Protein AF-J2I4Q5-F1 (afdb_monomer_lite)

Radius of gyration: 16.01 Å; chains: 1; bounding box: 33×40×38 Å

Sequence (103 aa):
MTRDAAIARAESYFTSGDLREDLARRVAMPTESQNPDRAPMLDQYIETEMKPAFEALGFDCRKLSQDGWPFLYVERHEDALRPTADCDAINADWGTPWLSQAG

Foldseek 3Di:
DDPVVVVVVVVCCVPVCVVVVLVVVLVVQPADAPDPVRQVSVVCSCVPRPVVVLVVVVWDWDWDDDPRHIFIDTDDCPDPPDDDDDDDGPDPDPDDDPVVPPD

Structure (mmCIF, N/CA/C/O backbone):
data_AF-J2I4Q5-F1
#
_entry.id   AF-J2I4Q5-F1
#
loop_
_atom_site.group_PDB
_atom_site.id
_atom_site.type_symbol
_atom_site.label_atom_id
_atom_site.label_alt_id
_atom_site.label_comp_id
_atom_site.label_asym_id
_atom_site.label_entity_id
_atom_site.label_seq_id
_atom_site.pdbx_PDB_ins_code
_atom_site.Cartn_x
_atom_site.Cartn_y
_atom_site.Cartn_z
_atom_site.occupancy
_atom_site.B_iso_or_equiv
_atom_site.auth_seq_id
_atom_site.auth_comp_id
_atom_site.auth_asym_id
_atom_site.auth_atom_id
_atom_site.pdbx_PDB_model_num
ATOM 1 N N . MET A 1 1 ? -13.335 5.441 16.370 1.00 71.75 1 MET A N 1
ATOM 2 C CA . MET A 1 1 ? -12.689 4.129 16.598 1.00 71.75 1 MET A CA 1
ATOM 3 C C . MET A 1 1 ? -11.959 4.191 17.930 1.00 71.75 1 MET A C 1
ATOM 5 O O . MET A 1 1 ? -11.340 5.213 18.194 1.00 71.75 1 MET A O 1
ATOM 9 N N . THR A 1 2 ? -12.073 3.179 18.790 1.00 94.12 2 THR A N 1
ATOM 10 C CA . THR A 1 2 ? -11.296 3.117 20.042 1.00 94.12 2 THR A CA 1
ATOM 11 C C . THR A 1 2 ? -9.942 2.460 19.784 1.00 94.12 2 THR A C 1
ATOM 13 O O . THR A 1 2 ? -9.782 1.737 18.799 1.00 94.12 2 THR A O 1
ATOM 16 N N . ARG A 1 3 ? -8.973 2.681 20.679 1.00 93.94 3 ARG A N 1
ATOM 17 C CA . ARG A 1 3 ? -7.665 2.011 20.627 1.00 93.94 3 ARG A CA 1
ATOM 18 C C . ARG A 1 3 ? -7.814 0.488 20.551 1.00 93.94 3 ARG A C 1
ATOM 20 O O . ARG A 1 3 ? -7.211 -0.139 19.689 1.00 93.94 3 ARG A O 1
ATOM 27 N N . ASP A 1 4 ? -8.653 -0.087 21.407 1.00 96.56 4 ASP A N 1
ATOM 28 C CA . ASP A 1 4 ? -8.817 -1.542 21.486 1.00 96.56 4 ASP A CA 1
ATOM 29 C C . ASP A 1 4 ? -9.468 -2.117 20.224 1.00 96.56 4 ASP A C 1
ATOM 31 O O . ASP A 1 4 ? -9.062 -3.172 19.750 1.00 96.56 4 ASP A O 1
ATOM 35 N N . ALA A 1 5 ? -10.409 -1.388 19.611 1.00 95.00 5 ALA A N 1
ATOM 36 C CA . ALA A 1 5 ? -10.991 -1.789 18.332 1.00 95.00 5 ALA A CA 1
ATOM 37 C C . ALA A 1 5 ? -9.958 -1.771 17.190 1.00 95.00 5 ALA A C 1
ATOM 39 O O . ALA A 1 5 ? -9.993 -2.639 16.319 1.00 95.00 5 ALA A O 1
ATOM 40 N N . ALA A 1 6 ? -9.031 -0.807 17.194 1.00 92.62 6 ALA A N 1
ATOM 41 C CA . ALA A 1 6 ? -7.954 -0.744 16.207 1.00 92.62 6 ALA A CA 1
ATOM 42 C C . ALA A 1 6 ? -6.979 -1.926 16.353 1.00 92.62 6 ALA A C 1
ATOM 44 O O . ALA A 1 6 ? -6.626 -2.553 15.356 1.00 92.62 6 ALA A O 1
ATOM 45 N N . ILE A 1 7 ? -6.603 -2.264 17.591 1.00 96.00 7 ILE A N 1
ATOM 46 C CA . ILE A 1 7 ? -5.729 -3.409 17.892 1.00 96.00 7 ILE A CA 1
ATOM 47 C C . ILE A 1 7 ? -6.406 -4.719 17.487 1.00 96.00 7 ILE A C 1
ATOM 49 O O . ILE A 1 7 ? -5.827 -5.482 16.719 1.00 96.00 7 ILE A O 1
ATOM 53 N N . ALA A 1 8 ? -7.655 -4.938 17.905 1.00 96.81 8 ALA A N 1
ATOM 54 C CA . ALA A 1 8 ? -8.398 -6.151 17.569 1.00 96.81 8 ALA A CA 1
ATOM 55 C C . ALA A 1 8 ? -8.551 -6.339 16.049 1.00 96.81 8 ALA A C 1
ATOM 57 O O . ALA A 1 8 ? -8.456 -7.455 15.541 1.00 96.81 8 ALA A O 1
ATOM 58 N N . ARG A 1 9 ? -8.746 -5.247 15.294 1.00 94.38 9 ARG A N 1
ATOM 59 C CA . ARG A 1 9 ? -8.790 -5.299 13.825 1.00 94.38 9 ARG A CA 1
ATOM 60 C C . ARG A 1 9 ? -7.446 -5.724 13.229 1.00 94.38 9 ARG A C 1
ATOM 62 O O . ARG A 1 9 ? -7.439 -6.547 12.318 1.00 94.38 9 ARG A O 1
ATOM 69 N N . ALA A 1 10 ? -6.333 -5.185 13.727 1.00 94.75 10 ALA A N 1
ATOM 70 C CA . ALA A 1 10 ? -4.998 -5.552 13.256 1.00 94.75 10 ALA A CA 1
ATOM 71 C C . ALA A 1 10 ? -4.668 -7.023 13.563 1.00 94.75 10 ALA A C 1
ATOM 73 O O . ALA A 1 10 ? -4.200 -7.743 12.684 1.00 94.75 10 ALA A O 1
ATOM 74 N N . GLU A 1 11 ? -4.981 -7.493 14.773 1.00 97.25 11 GLU A N 1
ATOM 75 C CA . GLU A 1 11 ? -4.811 -8.897 15.166 1.00 97.25 11 GLU A CA 1
ATOM 76 C C . GLU A 1 11 ? -5.673 -9.833 14.313 1.00 97.25 11 GLU A C 1
ATOM 78 O O . GLU A 1 11 ? -5.192 -10.865 13.840 1.00 97.25 11 GLU A O 1
ATOM 83 N N . SER A 1 12 ? -6.930 -9.460 14.057 1.00 97.56 12 SER A N 1
ATOM 84 C CA . SER A 1 12 ? -7.820 -10.229 13.186 1.00 97.56 12 SER A CA 1
ATOM 85 C C . SER A 1 12 ? -7.276 -10.319 11.763 1.00 97.56 12 SER A C 1
ATOM 87 O O . SER A 1 12 ? -7.270 -11.408 11.207 1.00 97.56 12 SER A O 1
ATOM 89 N N . TYR A 1 13 ? -6.801 -9.214 11.184 1.00 95.81 13 TYR A N 1
ATOM 90 C CA . TYR A 1 13 ? -6.224 -9.195 9.833 1.00 95.81 13 TYR A CA 1
ATOM 91 C C . TYR A 1 13 ? -4.932 -10.026 9.735 1.00 95.81 13 TYR A C 1
ATOM 93 O O . TYR A 1 13 ? -4.667 -10.679 8.725 1.00 95.81 13 TYR A O 1
ATOM 101 N N . PHE A 1 14 ? -4.134 -10.041 10.806 1.00 95.56 14 PHE A N 1
ATOM 102 C CA . PHE A 1 14 ? -2.933 -10.869 10.889 1.00 95.56 14 PHE A CA 1
ATOM 103 C C . PHE A 1 14 ? -3.270 -12.365 10.981 1.00 95.56 14 PHE A C 1
ATOM 105 O O . PHE A 1 14 ? -2.638 -13.193 10.327 1.00 95.56 14 PHE A O 1
ATOM 112 N N . THR A 1 15 ? -4.267 -12.722 11.793 1.00 97.00 15 THR A N 1
ATOM 113 C CA . THR A 1 15 ? -4.600 -14.122 12.105 1.00 97.00 15 THR A CA 1
ATOM 114 C C . THR A 1 15 ? -5.568 -14.773 11.119 1.00 97.00 15 THR A C 1
ATOM 1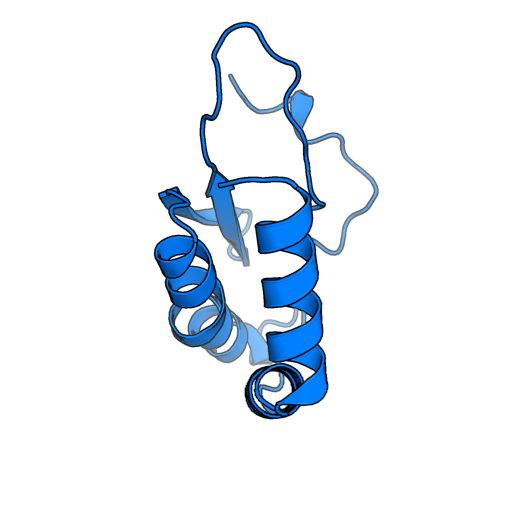16 O O . THR A 1 15 ? -5.526 -15.993 10.968 1.00 97.00 15 THR A O 1
ATOM 119 N N . SER A 1 16 ? -6.395 -14.001 10.406 1.00 97.75 16 SER A N 1
ATOM 120 C CA . SER A 1 16 ? -7.312 -14.510 9.372 1.00 97.75 16 SER A CA 1
ATOM 121 C C . SER A 1 16 ? -6.582 -15.106 8.166 1.00 97.75 16 SER A C 1
ATOM 123 O O . SER A 1 16 ? -7.127 -15.956 7.464 1.00 97.75 16 SER A O 1
ATOM 125 N N . GLY A 1 17 ? -5.335 -14.685 7.941 1.00 96.75 17 GLY A N 1
ATOM 126 C CA . GLY A 1 17 ? -4.553 -15.023 6.758 1.00 96.75 17 GLY A CA 1
ATOM 127 C C . GLY A 1 17 ? -4.646 -13.982 5.643 1.00 96.75 17 GLY A C 1
ATOM 128 O O . GLY A 1 17 ? -3.892 -14.107 4.679 1.00 96.75 17 GLY A O 1
ATOM 129 N N . ASP A 1 18 ? -5.474 -12.945 5.799 1.00 96.50 18 ASP A N 1
ATOM 130 C CA . ASP A 1 18 ? -5.632 -11.873 4.807 1.00 96.50 18 ASP A CA 1
ATOM 131 C C . ASP A 1 18 ? -4.301 -11.141 4.577 1.00 96.50 18 ASP A C 1
ATOM 133 O O . ASP A 1 18 ? -3.881 -10.963 3.436 1.00 96.50 18 ASP A O 1
ATOM 137 N N . LEU A 1 19 ? -3.553 -10.830 5.650 1.00 95.75 19 LEU A N 1
ATOM 138 C CA . LEU A 1 19 ? -2.210 -10.251 5.520 1.00 95.75 19 LEU A CA 1
ATOM 139 C C . LEU A 1 19 ? -1.277 -11.139 4.687 1.00 95.75 19 LEU A C 1
ATOM 141 O O . LEU A 1 19 ? -0.493 -10.642 3.881 1.00 95.75 19 LEU A O 1
ATOM 145 N N . ARG A 1 20 ? -1.329 -12.458 4.896 1.00 97.62 20 ARG A N 1
ATOM 146 C CA . ARG A 1 20 ? -0.478 -13.407 4.168 1.00 97.62 20 ARG A CA 1
ATOM 147 C C . ARG A 1 20 ? -0.850 -13.441 2.691 1.00 97.62 20 ARG A C 1
ATOM 149 O O . ARG A 1 20 ? 0.047 -13.545 1.861 1.00 97.62 20 ARG A O 1
ATOM 156 N N . GLU A 1 21 ? -2.137 -13.388 2.373 1.00 97.88 21 GLU A N 1
ATOM 157 C CA . GLU A 1 21 ? -2.608 -13.358 0.992 1.00 97.88 21 GLU A CA 1
ATOM 158 C C . GLU A 1 21 ? -2.169 -12.072 0.289 1.00 97.88 21 GLU A C 1
ATOM 160 O O . GLU A 1 21 ? -1.539 -12.135 -0.766 1.00 97.88 21 GLU A O 1
ATOM 165 N N . ASP A 1 22 ? -2.410 -10.921 0.916 1.00 96.50 22 ASP A N 1
ATOM 166 C CA . ASP A 1 22 ? -2.016 -9.619 0.385 1.00 96.50 22 ASP A CA 1
ATOM 167 C C . ASP A 1 22 ? -0.499 -9.541 0.187 1.00 96.50 22 ASP A C 1
ATOM 169 O O . ASP A 1 22 ? -0.022 -9.136 -0.876 1.00 96.50 22 ASP A O 1
ATOM 173 N N . LEU A 1 23 ? 0.277 -9.995 1.177 1.00 96.81 23 LEU A N 1
ATOM 174 C CA . LEU A 1 23 ? 1.729 -10.047 1.072 1.00 96.81 23 LEU A CA 1
ATOM 175 C C . LEU A 1 23 ? 2.172 -10.982 -0.056 1.00 96.81 23 LEU A C 1
ATOM 177 O O . LEU A 1 23 ? 3.035 -10.598 -0.837 1.00 96.81 23 LEU A O 1
ATOM 181 N N . ALA A 1 24 ? 1.577 -12.171 -0.181 1.00 97.94 24 ALA A N 1
ATOM 182 C CA . ALA A 1 24 ? 1.919 -13.125 -1.235 1.00 97.94 24 ALA A CA 1
ATOM 183 C C . ALA A 1 24 ? 1.676 -12.553 -2.640 1.00 97.94 24 ALA A C 1
ATOM 185 O O . ALA A 1 24 ? 2.526 -12.726 -3.514 1.00 97.94 24 ALA A O 1
ATOM 186 N N . ARG A 1 25 ? 0.560 -11.838 -2.857 1.00 97.06 25 ARG A N 1
ATOM 187 C CA . ARG A 1 25 ? 0.281 -11.164 -4.138 1.00 97.06 25 ARG A CA 1
ATOM 188 C C . ARG A 1 25 ? 1.323 -10.084 -4.437 1.00 97.06 25 ARG A C 1
ATOM 190 O O . ARG A 1 25 ? 1.870 -10.050 -5.535 1.00 97.06 25 ARG A O 1
ATOM 197 N N . ARG A 1 26 ? 1.661 -9.265 -3.438 1.00 96.50 26 ARG A N 1
ATOM 198 C CA . ARG A 1 26 ? 2.614 -8.150 -3.565 1.00 96.50 26 ARG A CA 1
ATOM 199 C C . ARG A 1 26 ? 4.045 -8.604 -3.826 1.00 96.50 26 ARG A C 1
ATOM 201 O O . ARG A 1 26 ? 4.682 -8.088 -4.736 1.00 96.50 26 ARG A O 1
ATOM 208 N N . VAL A 1 27 ? 4.549 -9.589 -3.079 1.00 96.25 27 VAL A N 1
ATOM 209 C CA . VAL A 1 27 ? 5.932 -10.085 -3.247 1.00 96.25 27 VAL A CA 1
ATOM 210 C C . VAL A 1 27 ? 6.125 -10.896 -4.527 1.00 96.25 27 VAL A C 1
ATOM 212 O O . VAL A 1 27 ? 7.253 -11.065 -4.980 1.00 96.25 27 VAL A O 1
ATOM 215 N N . ALA A 1 28 ? 5.042 -11.407 -5.120 1.00 97.00 28 ALA A N 1
ATOM 216 C CA . ALA A 1 28 ? 5.099 -12.084 -6.410 1.00 97.00 28 ALA A CA 1
ATOM 217 C C . ALA A 1 28 ? 5.337 -11.113 -7.581 1.00 97.00 28 ALA A C 1
ATOM 219 O O . ALA A 1 28 ? 5.723 -11.563 -8.661 1.00 97.00 28 ALA A O 1
ATOM 220 N N . MET A 1 29 ? 5.132 -9.803 -7.389 1.00 96.50 29 MET A N 1
ATOM 221 C CA . MET A 1 29 ? 5.450 -8.783 -8.387 1.00 96.50 29 MET A CA 1
ATOM 222 C C . MET A 1 29 ? 6.953 -8.465 -8.337 1.00 96.50 29 MET A C 1
ATOM 224 O O . MET A 1 29 ? 7.420 -7.925 -7.335 1.00 96.50 29 MET A O 1
ATOM 228 N N . PRO A 1 30 ? 7.736 -8.763 -9.394 1.00 94.88 30 PRO A N 1
ATOM 229 C CA . PRO A 1 30 ? 9.186 -8.579 -9.388 1.00 94.88 30 PRO A CA 1
ATOM 230 C C . PRO A 1 30 ? 9.552 -7.112 -9.651 1.00 94.88 30 PRO A C 1
ATOM 232 O O . PRO A 1 30 ? 10.075 -6.768 -10.714 1.00 94.88 30 PRO A O 1
ATOM 235 N N . THR A 1 31 ? 9.219 -6.234 -8.710 1.00 93.38 31 THR A N 1
ATOM 236 C CA . THR A 1 31 ? 9.613 -4.825 -8.733 1.00 93.38 31 THR A CA 1
ATOM 237 C C . THR A 1 31 ? 11.047 -4.666 -8.242 1.00 93.38 31 THR A C 1
ATOM 239 O O . THR A 1 31 ? 11.540 -5.439 -7.423 1.00 93.38 31 THR A O 1
ATOM 242 N N . GLU A 1 32 ? 11.735 -3.654 -8.755 1.00 89.31 32 GLU A N 1
ATOM 243 C CA . GLU A 1 32 ? 13.076 -3.292 -8.308 1.00 89.31 32 GLU A CA 1
ATOM 244 C C . GLU A 1 32 ? 13.233 -1.781 -8.462 1.00 89.31 32 GLU A C 1
ATOM 246 O O . GLU A 1 32 ? 12.855 -1.212 -9.491 1.00 89.31 32 GLU A O 1
ATOM 251 N N . SER A 1 33 ? 13.735 -1.123 -7.419 1.00 83.19 33 SER A N 1
ATOM 252 C CA . SER A 1 33 ? 13.924 0.325 -7.441 1.00 83.19 33 SER A CA 1
ATOM 253 C C . SER A 1 33 ? 15.031 0.681 -8.427 1.00 83.19 33 SER A C 1
ATOM 255 O O . SER A 1 33 ? 16.068 0.026 -8.457 1.00 83.19 33 SER A O 1
ATOM 257 N N . GLN A 1 34 ? 14.802 1.712 -9.235 1.00 82.69 34 GLN A N 1
ATOM 258 C CA . GLN A 1 34 ? 15.790 2.252 -10.170 1.0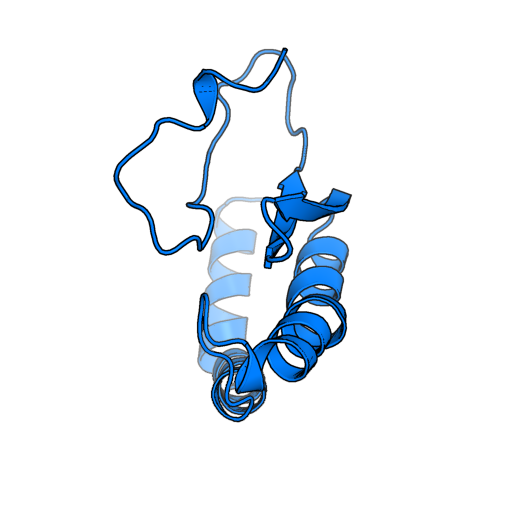0 82.69 34 GLN A CA 1
ATOM 259 C C . GLN A 1 34 ? 16.329 1.258 -11.222 1.00 82.69 34 GLN A C 1
ATOM 261 O O . GLN A 1 34 ? 17.332 1.537 -11.877 1.00 82.69 34 GLN A O 1
ATOM 266 N N . ASN A 1 35 ? 15.641 0.131 -11.448 1.00 88.75 35 ASN A N 1
ATOM 267 C CA . ASN A 1 35 ? 15.926 -0.789 -12.549 1.00 88.75 35 ASN A CA 1
ATOM 268 C C . ASN A 1 35 ? 14.996 -0.494 -13.746 1.00 88.75 35 ASN A C 1
ATOM 270 O O . ASN A 1 35 ? 13.786 -0.734 -13.642 1.00 88.75 35 ASN A O 1
ATOM 274 N N . PRO A 1 36 ? 15.513 0.012 -14.887 1.00 89.62 36 PRO A N 1
ATOM 275 C CA . PRO A 1 36 ? 14.677 0.409 -16.024 1.00 89.62 36 PRO A CA 1
ATOM 276 C C . PRO A 1 36 ? 13.849 -0.745 -16.592 1.00 89.62 36 PRO A C 1
ATOM 278 O O . PRO A 1 36 ? 12.702 -0.542 -16.989 1.00 89.62 36 PRO A O 1
ATOM 281 N N . ASP A 1 37 ? 14.382 -1.968 -16.540 1.00 93.38 37 ASP A N 1
ATOM 282 C CA . ASP A 1 37 ? 13.698 -3.170 -17.023 1.00 93.38 37 ASP A CA 1
ATOM 283 C C . ASP A 1 37 ? 12.494 -3.545 -16.141 1.00 93.38 37 ASP A C 1
ATOM 285 O O . ASP A 1 37 ? 11.599 -4.280 -16.566 1.00 93.38 37 ASP A O 1
ATOM 289 N N . ARG A 1 38 ? 12.453 -3.042 -14.899 1.00 92.69 38 ARG A N 1
ATOM 290 C CA . ARG A 1 38 ? 11.365 -3.267 -13.936 1.00 92.69 38 ARG A CA 1
ATOM 291 C C . ARG A 1 38 ? 10.416 -2.082 -13.804 1.00 92.69 38 ARG A C 1
ATOM 293 O O . ARG A 1 38 ? 9.400 -2.228 -13.124 1.00 92.69 38 ARG A O 1
ATOM 300 N N . ALA A 1 39 ? 10.673 -0.957 -14.475 1.00 90.62 39 ALA A N 1
ATOM 301 C CA . ALA A 1 39 ? 9.841 0.242 -14.373 1.00 90.62 39 ALA A CA 1
ATOM 302 C C . ALA A 1 39 ? 8.342 -0.019 -14.655 1.00 90.62 39 ALA A C 1
ATOM 304 O O . ALA A 1 39 ? 7.522 0.390 -13.832 1.00 90.62 39 ALA A O 1
ATOM 305 N N . PRO A 1 40 ? 7.945 -0.787 -15.697 1.00 92.56 40 PRO A N 1
ATOM 306 C CA . PRO A 1 40 ? 6.529 -1.097 -15.923 1.00 92.56 40 PRO A CA 1
ATOM 307 C C . PRO A 1 40 ? 5.890 -1.912 -14.787 1.00 92.56 40 PRO A C 1
ATOM 309 O O . PRO A 1 40 ? 4.717 -1.726 -14.473 1.00 92.56 40 PRO A O 1
ATOM 312 N N . MET A 1 41 ? 6.657 -2.810 -14.157 1.00 94.50 41 MET A N 1
ATOM 313 C CA . MET A 1 41 ? 6.181 -3.628 -13.035 1.00 94.50 41 MET A CA 1
ATOM 314 C C . MET A 1 41 ? 6.036 -2.791 -11.762 1.00 94.50 41 MET A C 1
ATOM 316 O O . MET A 1 41 ? 5.075 -2.964 -11.018 1.00 94.50 41 MET A O 1
ATOM 320 N N . LEU A 1 42 ? 6.970 -1.865 -11.522 1.00 92.56 42 LEU A N 1
ATOM 321 C CA . LEU A 1 42 ? 6.893 -0.921 -10.409 1.00 92.56 42 LEU A CA 1
ATOM 322 C C . LEU A 1 42 ? 5.672 -0.004 -10.543 1.00 92.56 42 LEU A C 1
ATOM 324 O O . LEU A 1 42 ? 4.939 0.186 -9.574 1.00 92.56 42 LEU A O 1
ATOM 328 N N . ASP A 1 43 ? 5.413 0.499 -11.749 1.00 92.56 43 ASP A N 1
ATOM 329 C CA . ASP A 1 43 ? 4.212 1.280 -12.039 1.00 92.56 43 ASP A CA 1
ATOM 330 C C . ASP A 1 43 ? 2.931 0.484 -11.788 1.00 92.56 43 ASP A C 1
ATOM 332 O O . ASP A 1 43 ? 2.010 0.986 -11.142 1.00 92.56 43 ASP A O 1
ATOM 336 N N . GLN A 1 44 ? 2.883 -0.768 -12.251 1.00 94.88 44 GLN A N 1
ATOM 337 C CA . GLN A 1 44 ? 1.746 -1.647 -11.998 1.00 94.88 44 GLN A CA 1
ATOM 338 C C . GLN A 1 44 ? 1.537 -1.863 -10.496 1.00 94.88 44 GLN A C 1
ATOM 340 O O . GLN A 1 44 ? 0.421 -1.710 -10.014 1.00 94.88 44 GLN A O 1
ATOM 345 N N . TYR A 1 45 ? 2.600 -2.158 -9.745 1.00 95.69 45 TYR A N 1
ATOM 346 C CA . TYR A 1 45 ? 2.537 -2.367 -8.298 1.00 95.69 45 TYR A CA 1
ATOM 347 C C . TYR A 1 45 ? 1.977 -1.147 -7.552 1.00 95.69 45 TYR A C 1
ATOM 349 O O . TYR A 1 45 ? 1.123 -1.286 -6.673 1.00 95.69 45 TYR A O 1
ATOM 357 N N . ILE A 1 46 ? 2.412 0.059 -7.928 1.00 94.69 46 ILE A N 1
ATOM 358 C CA . ILE A 1 46 ? 1.904 1.302 -7.340 1.00 94.69 46 ILE A CA 1
ATOM 359 C C . ILE A 1 46 ? 0.397 1.450 -7.593 1.00 94.69 46 ILE A C 1
ATOM 361 O O . ILE A 1 46 ? -0.349 1.730 -6.653 1.00 94.69 46 ILE A O 1
ATOM 365 N N . GLU A 1 47 ? -0.055 1.239 -8.830 1.00 95.38 47 GLU A N 1
ATOM 366 C CA . GLU A 1 47 ? -1.453 1.471 -9.214 1.00 95.38 47 GLU A CA 1
ATOM 367 C C . GLU A 1 47 ? -2.410 0.369 -8.748 1.00 95.38 47 GLU A C 1
ATOM 369 O O . GLU A 1 47 ? -3.554 0.666 -8.407 1.00 95.38 47 GLU A O 1
ATOM 374 N N . THR A 1 48 ? -1.981 -0.897 -8.732 1.00 96.12 48 THR A N 1
ATOM 375 C CA . THR A 1 48 ? -2.888 -2.027 -8.471 1.00 96.12 48 THR A CA 1
ATOM 376 C C . THR A 1 48 ? -2.827 -2.548 -7.043 1.00 96.12 48 THR A C 1
ATOM 378 O O . THR A 1 48 ? -3.824 -3.080 -6.567 1.00 96.12 48 THR A O 1
ATOM 381 N N . GLU A 1 49 ? -1.694 -2.404 -6.348 1.00 96.12 49 GLU A N 1
ATOM 382 C CA . GLU A 1 49 ? -1.520 -2.945 -4.992 1.00 96.12 49 GLU A CA 1
ATOM 383 C C . GLU A 1 49 ? -1.454 -1.859 -3.917 1.00 96.12 49 GLU A C 1
ATOM 385 O O . GLU A 1 49 ? -2.117 -1.978 -2.883 1.00 96.12 49 GLU A O 1
ATOM 390 N N . MET A 1 50 ? -0.649 -0.812 -4.126 1.00 95.38 50 MET A N 1
ATOM 391 C CA . MET A 1 50 ? -0.394 0.195 -3.088 1.00 95.38 50 MET A CA 1
ATOM 392 C C . MET A 1 50 ? -1.502 1.236 -2.999 1.00 95.38 50 MET A C 1
ATOM 394 O O . MET A 1 50 ? -2.105 1.397 -1.937 1.00 95.38 50 MET A O 1
ATOM 398 N N . LYS A 1 51 ? -1.798 1.926 -4.105 1.00 95.56 51 LYS A N 1
ATOM 399 C CA . LYS A 1 51 ? -2.776 3.017 -4.125 1.00 95.56 51 LYS A CA 1
ATOM 400 C C . LYS A 1 51 ? -4.164 2.581 -3.621 1.00 95.56 51 LYS A C 1
ATOM 402 O O . LYS A 1 51 ? -4.645 3.217 -2.684 1.00 95.56 51 LYS A O 1
ATOM 407 N N . PRO A 1 52 ? -4.766 1.467 -4.089 1.00 96.38 52 PRO A N 1
ATOM 408 C CA . PRO A 1 52 ? -6.081 1.048 -3.600 1.00 96.38 52 PRO A CA 1
ATOM 409 C C . PRO A 1 52 ? -6.083 0.697 -2.107 1.00 96.38 52 PRO A C 1
ATOM 411 O O . PRO A 1 52 ? -7.070 0.931 -1.411 1.00 96.38 52 PRO A O 1
ATOM 414 N N . ALA A 1 53 ? -4.978 0.150 -1.590 1.00 94.88 53 ALA A N 1
ATOM 415 C CA . ALA A 1 53 ? -4.874 -0.211 -0.180 1.00 94.88 53 ALA A CA 1
ATOM 416 C C . ALA A 1 53 ? -4.828 1.019 0.734 1.00 94.88 53 ALA A C 1
ATOM 418 O O . ALA A 1 53 ? -5.451 1.013 1.795 1.00 94.88 53 ALA A O 1
ATOM 419 N N . PHE A 1 54 ? -4.133 2.080 0.321 1.00 95.25 54 PHE A N 1
ATOM 420 C CA . PHE A 1 54 ? -4.109 3.342 1.061 1.00 95.25 54 PHE A CA 1
ATOM 421 C C . PHE A 1 54 ? -5.425 4.119 0.927 1.00 95.25 54 PHE A C 1
ATOM 423 O O . PHE A 1 54 ? -5.943 4.609 1.932 1.00 95.25 54 PHE A O 1
ATOM 430 N N . GLU A 1 55 ? -6.031 4.151 -0.261 1.00 95.94 55 GLU A N 1
ATOM 431 C CA . GLU A 1 55 ? -7.354 4.759 -0.472 1.00 95.94 55 GLU A CA 1
ATOM 432 C C . GLU A 1 55 ? -8.430 4.084 0.396 1.00 95.94 55 GLU A C 1
ATOM 434 O O . GLU A 1 55 ? -9.233 4.764 1.038 1.00 95.94 55 GLU A O 1
ATOM 439 N N . ALA A 1 56 ? -8.402 2.751 0.528 1.00 93.94 56 ALA A N 1
ATOM 440 C CA . ALA A 1 56 ? -9.312 2.010 1.409 1.00 93.94 56 ALA A CA 1
ATOM 441 C C . ALA A 1 56 ? -9.142 2.351 2.905 1.00 93.94 56 ALA A C 1
ATOM 443 O O . ALA A 1 56 ? -10.065 2.151 3.699 1.00 93.94 56 ALA A O 1
ATOM 444 N N . LEU A 1 57 ? -7.978 2.877 3.299 1.00 90.94 57 LEU A N 1
ATOM 445 C CA . LEU A 1 57 ? -7.691 3.374 4.649 1.00 90.94 57 LEU A CA 1
ATOM 446 C C . LEU A 1 57 ? -8.009 4.875 4.818 1.00 90.94 57 LEU A C 1
ATOM 448 O O . LEU A 1 57 ? -7.825 5.421 5.914 1.00 90.94 57 LEU A O 1
ATOM 452 N N . GLY A 1 58 ? -8.510 5.529 3.765 1.00 93.00 58 GLY A N 1
ATOM 453 C CA . GLY A 1 58 ? -8.897 6.939 3.754 1.00 93.00 58 GLY A CA 1
ATOM 454 C C . GLY A 1 58 ? -7.731 7.907 3.562 1.00 93.00 58 GLY A C 1
ATOM 455 O O . GLY A 1 58 ? -7.794 9.015 4.090 1.00 93.00 58 GLY A O 1
ATOM 456 N N . PHE A 1 59 ? -6.661 7.481 2.888 1.00 95.06 59 PHE A N 1
ATOM 457 C CA . PHE A 1 59 ? -5.576 8.367 2.464 1.00 95.06 59 PHE A CA 1
ATOM 458 C C . PHE A 1 59 ? -5.846 8.928 1.067 1.00 95.06 59 PHE A C 1
ATOM 460 O O . PHE A 1 59 ? -6.293 8.203 0.177 1.00 95.06 59 PHE A O 1
ATOM 467 N N . ASP A 1 60 ? -5.481 10.189 0.865 1.00 94.94 60 ASP A N 1
ATOM 468 C CA . ASP A 1 60 ? -5.349 10.789 -0.455 1.00 94.94 60 ASP A CA 1
ATOM 469 C C . ASP A 1 60 ? -4.025 10.329 -1.073 1.00 94.94 60 ASP A C 1
ATOM 471 O O . ASP A 1 60 ? -2.958 10.434 -0.464 1.00 94.94 60 ASP A O 1
ATOM 475 N N . CYS A 1 61 ? -4.092 9.786 -2.288 1.00 94.69 61 CYS A N 1
ATOM 476 C CA . CYS A 1 61 ? -2.950 9.175 -2.960 1.00 94.69 61 CYS A CA 1
ATOM 477 C C . CYS A 1 61 ? -2.574 9.954 -4.223 1.00 94.69 61 CYS A C 1
ATOM 479 O O . CYS A 1 61 ? -3.401 10.176 -5.110 1.00 94.69 61 CYS A O 1
ATOM 481 N N . ARG A 1 62 ? -1.298 10.323 -4.344 1.00 93.94 62 ARG A N 1
ATOM 482 C CA . ARG A 1 62 ? -0.735 11.021 -5.504 1.00 93.94 62 ARG A CA 1
ATOM 483 C C . ARG A 1 62 ? 0.485 10.263 -6.008 1.00 93.94 62 ARG A C 1
ATOM 485 O O . ARG A 1 62 ? 1.485 10.145 -5.306 1.00 93.94 62 ARG A O 1
ATOM 492 N N . LYS A 1 63 ? 0.418 9.760 -7.240 1.00 90.44 63 LYS A N 1
ATOM 493 C CA . LYS A 1 63 ? 1.600 9.235 -7.925 1.00 90.44 63 LYS A CA 1
ATOM 494 C C . LYS A 1 63 ? 2.402 10.408 -8.473 1.00 90.44 63 LYS A C 1
ATOM 496 O O . LYS A 1 63 ? 1.881 11.235 -9.220 1.00 90.44 63 LYS A O 1
ATOM 501 N N . LEU A 1 64 ? 3.660 10.467 -8.084 1.00 90.38 64 LEU A N 1
ATOM 502 C CA . LEU A 1 64 ? 4.615 11.493 -8.455 1.00 90.38 64 LEU A CA 1
ATOM 503 C C . LEU A 1 64 ? 5.787 10.838 -9.196 1.00 90.38 64 LEU A C 1
ATOM 505 O O . LEU A 1 64 ? 5.910 9.612 -9.233 1.00 90.38 64 LEU A O 1
ATOM 509 N N . SER A 1 65 ? 6.620 11.649 -9.842 1.00 88.06 65 SER A N 1
ATOM 510 C CA . SER A 1 65 ? 7.783 11.163 -10.579 1.00 88.06 65 SER A CA 1
ATOM 511 C C . SER A 1 65 ? 8.966 12.098 -10.385 1.00 88.06 65 SER A C 1
ATOM 513 O O . SER A 1 65 ? 8.806 13.315 -10.482 1.00 88.06 65 SER A O 1
ATOM 515 N N . GLN A 1 66 ? 10.141 11.528 -10.131 1.00 85.00 66 GLN A N 1
ATOM 516 C CA . GLN A 1 66 ? 11.407 12.252 -10.080 1.00 85.00 66 GLN A CA 1
ATOM 517 C C . GLN A 1 66 ? 12.434 11.514 -10.938 1.00 85.00 66 GLN A C 1
ATOM 519 O O . GLN A 1 66 ? 12.592 10.304 -10.803 1.00 85.00 66 GLN A O 1
ATOM 524 N N . ASP A 1 67 ? 13.103 12.229 -11.846 1.00 87.19 67 ASP A N 1
ATOM 525 C CA . ASP A 1 67 ? 14.111 11.669 -12.762 1.00 87.19 67 ASP A CA 1
ATOM 526 C C . ASP A 1 67 ? 13.626 10.422 -13.532 1.00 87.19 67 ASP A C 1
ATOM 528 O O . ASP A 1 67 ? 14.388 9.504 -13.827 1.00 87.19 67 ASP A O 1
ATOM 532 N N . GLY A 1 68 ? 12.326 10.384 -13.853 1.00 83.06 68 GLY A N 1
ATOM 533 C CA . GLY A 1 68 ? 11.681 9.267 -14.550 1.00 83.06 68 GLY A CA 1
ATOM 534 C C . GLY A 1 68 ? 11.259 8.097 -13.654 1.00 83.06 68 GLY A C 1
ATOM 535 O O . GLY A 1 68 ? 10.683 7.138 -14.162 1.00 83.06 68 GLY A O 1
ATOM 536 N N . TRP A 1 69 ? 11.480 8.174 -12.339 1.00 85.00 69 TRP A N 1
ATOM 537 C CA . TRP A 1 69 ? 11.108 7.132 -11.381 1.00 85.00 69 TRP A CA 1
ATOM 538 C C . TRP A 1 69 ? 9.791 7.450 -10.682 1.00 85.00 69 TRP A C 1
ATOM 540 O O . TRP A 1 69 ? 9.639 8.558 -10.163 1.00 85.00 69 TRP A O 1
ATOM 550 N N . PRO A 1 70 ? 8.825 6.516 -10.665 1.00 87.44 70 PRO A N 1
ATOM 551 C CA . PRO A 1 70 ? 7.555 6.727 -9.994 1.00 87.44 70 PRO A CA 1
ATOM 552 C C . PRO A 1 70 ? 7.711 6.580 -8.478 1.00 87.44 70 PRO A C 1
ATOM 554 O O . PRO A 1 70 ? 8.396 5.678 -7.995 1.00 87.44 70 PRO A O 1
ATOM 557 N N . PHE A 1 71 ? 7.013 7.422 -7.724 1.00 86.69 71 PHE A N 1
ATOM 558 C CA . PHE A 1 71 ? 6.824 7.247 -6.288 1.00 86.69 71 PHE A CA 1
ATOM 559 C C . PHE A 1 71 ? 5.377 7.541 -5.902 1.00 86.69 71 PHE A C 1
ATOM 561 O O . PHE A 1 71 ? 4.705 8.362 -6.529 1.00 86.69 71 PHE A O 1
ATOM 568 N N . LEU A 1 72 ? 4.882 6.853 -4.876 1.00 91.44 72 LEU A N 1
ATOM 569 C CA . LEU A 1 72 ? 3.543 7.079 -4.349 1.00 91.44 72 LEU A CA 1
ATOM 570 C C . LEU A 1 72 ? 3.636 7.942 -3.093 1.00 91.44 72 LEU A C 1
ATOM 572 O O . LEU A 1 72 ? 4.224 7.530 -2.098 1.00 91.44 72 LEU A O 1
ATOM 576 N N . TYR A 1 73 ? 3.036 9.124 -3.148 1.00 92.06 73 TYR A N 1
ATOM 577 C CA . TYR A 1 73 ? 2.809 9.968 -1.988 1.00 92.06 73 TYR A CA 1
ATOM 578 C C . TYR A 1 73 ? 1.407 9.704 -1.444 1.00 92.06 73 TYR A C 1
ATOM 580 O O . TYR A 1 73 ? 0.432 9.748 -2.200 1.00 92.06 73 TYR A O 1
ATOM 588 N N . VAL A 1 74 ? 1.308 9.424 -0.147 1.00 92.94 74 VAL A N 1
ATOM 589 C CA . VAL A 1 74 ? 0.034 9.179 0.534 1.00 92.94 74 VAL A CA 1
ATOM 590 C C . VAL A 1 74 ? -0.082 10.095 1.738 1.00 92.94 74 VAL A C 1
ATOM 592 O O . VAL A 1 74 ? 0.845 10.199 2.538 1.00 92.94 74 VAL A O 1
ATOM 595 N N . GLU A 1 75 ? -1.218 10.766 1.876 1.00 92.69 75 GLU A N 1
ATOM 596 C CA . GLU A 1 75 ? -1.459 11.688 2.982 1.00 92.69 75 GLU A CA 1
ATOM 597 C C . GLU A 1 75 ? -2.845 11.483 3.579 1.00 92.69 75 GLU A C 1
ATOM 599 O O . GLU A 1 75 ? -3.812 11.172 2.889 1.00 92.69 75 GLU A O 1
ATOM 604 N N . ARG A 1 76 ? -2.946 11.660 4.893 1.00 91.19 76 ARG A N 1
ATOM 605 C CA . ARG A 1 76 ? -4.228 11.789 5.576 1.00 91.19 76 ARG A CA 1
ATOM 606 C C . ARG A 1 76 ? -4.094 12.852 6.646 1.00 91.19 76 ARG A C 1
ATOM 608 O O . ARG A 1 76 ? -3.345 12.688 7.606 1.00 91.19 76 ARG A O 1
ATOM 615 N N . HIS A 1 77 ? -4.834 13.939 6.490 1.00 88.56 77 HIS A N 1
ATOM 616 C CA . HIS A 1 77 ? -4.821 15.030 7.450 1.00 88.56 77 HIS A CA 1
ATOM 617 C C . HIS A 1 77 ? -5.757 14.718 8.624 1.00 88.56 77 HIS A C 1
ATOM 619 O O . HIS A 1 77 ? -6.979 14.755 8.485 1.00 88.56 77 HIS A O 1
ATOM 625 N N . GLU A 1 78 ? -5.187 14.384 9.784 1.00 85.81 78 GLU A N 1
ATOM 626 C CA . GLU A 1 78 ? -5.985 14.026 10.963 1.00 85.81 78 GLU A CA 1
ATOM 627 C C . GLU A 1 78 ? -6.349 15.219 11.859 1.00 85.81 78 GLU A C 1
ATOM 629 O O . GLU A 1 78 ? -7.365 15.150 12.551 1.00 85.81 78 GLU A O 1
ATOM 634 N N . ASP A 1 79 ? -5.510 16.262 11.917 1.00 87.38 79 ASP A N 1
ATOM 635 C CA . ASP A 1 79 ? -5.722 17.503 12.683 1.00 87.38 79 ASP A CA 1
ATOM 636 C C . ASP A 1 79 ? -4.611 18.525 12.373 1.00 87.38 79 ASP A C 1
ATOM 638 O O . ASP A 1 79 ? -3.431 18.184 12.451 1.00 87.38 79 ASP A O 1
ATOM 642 N N . ALA A 1 80 ? -4.975 19.782 12.101 1.00 85.94 80 ALA A N 1
ATOM 643 C CA . ALA A 1 80 ? -4.032 20.854 11.765 1.00 85.94 80 ALA A CA 1
ATOM 644 C C . ALA A 1 80 ? -3.141 21.296 12.939 1.00 85.94 80 ALA A C 1
ATOM 646 O O . ALA A 1 80 ? -2.132 21.966 12.732 1.00 85.94 80 ALA A O 1
ATOM 647 N N . LEU A 1 81 ? -3.529 20.972 14.176 1.00 90.81 81 LEU A N 1
ATOM 648 C CA . LEU A 1 81 ? -2.831 21.391 15.394 1.00 90.81 81 LEU A CA 1
ATOM 649 C C . LEU A 1 81 ? -2.017 20.264 16.038 1.00 90.81 81 LEU A C 1
ATOM 651 O O . LEU A 1 81 ? -1.416 20.473 17.096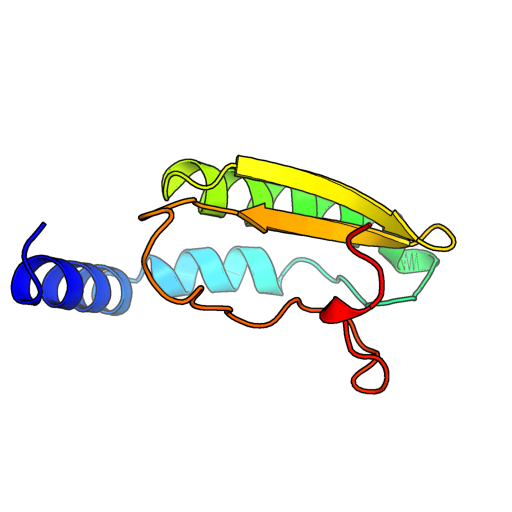 1.00 90.81 81 LEU A O 1
ATOM 655 N N . ARG A 1 82 ? -2.003 19.067 15.439 1.00 83.38 82 ARG A N 1
ATOM 656 C CA . ARG A 1 82 ? -1.251 17.919 15.954 1.00 83.38 82 ARG A CA 1
ATOM 657 C C . ARG A 1 82 ? 0.016 17.675 15.133 1.00 83.38 82 ARG A C 1
ATOM 659 O O . ARG A 1 82 ? 0.052 17.996 13.949 1.00 83.38 82 ARG A O 1
ATOM 666 N N . PRO A 1 83 ? 1.061 17.095 15.748 1.00 84.50 83 PRO A N 1
ATOM 667 C CA . PRO A 1 83 ? 2.229 16.646 15.005 1.00 84.50 83 PRO A CA 1
ATOM 668 C C . PRO A 1 83 ? 1.844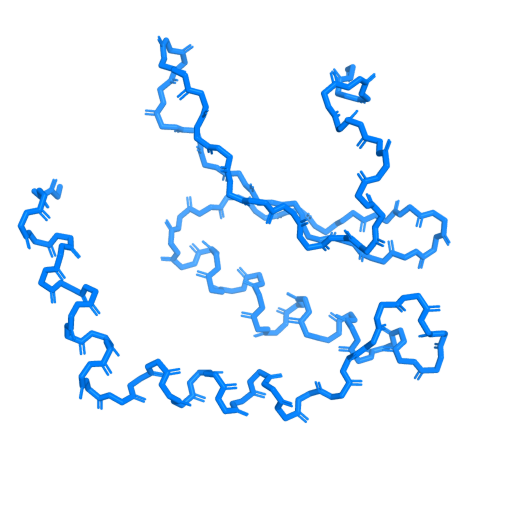 15.633 13.923 1.00 84.50 83 PRO A C 1
ATOM 670 O O . PRO A 1 83 ? 0.996 14.767 14.152 1.00 84.50 83 PRO A O 1
ATOM 673 N N . THR A 1 84 ? 2.513 15.712 12.776 1.00 83.56 84 THR A N 1
ATOM 674 C CA . THR A 1 84 ? 2.407 14.707 11.717 1.00 83.56 84 THR A CA 1
ATOM 675 C C . THR A 1 84 ? 3.106 13.424 12.154 1.00 83.56 84 THR A C 1
ATOM 677 O O . THR A 1 84 ? 4.255 13.455 12.594 1.00 83.56 84 THR A O 1
ATOM 680 N N . ALA A 1 85 ? 2.416 12.295 12.019 1.00 78.75 85 ALA A N 1
ATOM 681 C CA . ALA A 1 85 ? 3.043 10.983 12.062 1.00 78.75 85 ALA A CA 1
ATOM 682 C C . ALA A 1 85 ? 3.454 10.613 10.635 1.00 78.75 85 ALA A C 1
ATOM 684 O O . ALA A 1 85 ? 2.593 10.505 9.764 1.00 78.75 85 ALA A O 1
ATOM 685 N N . ASP A 1 86 ? 4.753 10.445 10.411 1.00 72.88 86 ASP A N 1
ATOM 686 C CA . ASP A 1 86 ? 5.294 9.970 9.141 1.00 72.88 86 ASP A CA 1
ATOM 687 C C . ASP A 1 86 ? 5.650 8.484 9.268 1.00 72.88 86 ASP A C 1
ATOM 689 O O . ASP A 1 86 ? 6.210 8.050 10.278 1.00 72.88 86 ASP A O 1
ATOM 693 N N . CYS A 1 87 ? 5.264 7.689 8.276 1.00 58.50 87 CYS A N 1
ATOM 694 C CA . CYS A 1 87 ? 5.616 6.277 8.168 1.00 58.50 87 CYS A CA 1
ATOM 695 C C . CYS A 1 87 ? 6.343 6.125 6.836 1.00 58.50 87 CYS A C 1
ATOM 697 O O . CYS A 1 87 ? 5.700 6.207 5.795 1.00 58.50 87 CYS A O 1
ATOM 699 N N . ASP A 1 88 ? 7.666 5.965 6.927 1.00 53.47 88 ASP A N 1
ATOM 700 C CA . ASP A 1 88 ? 8.657 6.119 5.855 1.00 53.47 88 ASP A CA 1
ATOM 701 C C . ASP A 1 88 ? 8.172 5.853 4.421 1.00 53.47 88 ASP A C 1
ATOM 703 O O . ASP A 1 88 ? 7.595 4.810 4.094 1.00 53.47 88 ASP A O 1
ATOM 707 N N . ALA A 1 89 ? 8.545 6.780 3.535 1.00 47.84 89 ALA A N 1
ATOM 708 C CA . ALA A 1 89 ? 8.478 6.615 2.093 1.00 47.84 89 ALA A CA 1
ATOM 709 C C . ALA A 1 89 ? 9.489 5.550 1.636 1.00 47.84 89 ALA A C 1
ATOM 711 O O . ALA A 1 89 ? 10.692 5.669 1.865 1.00 47.84 89 ALA A O 1
ATOM 712 N N . ILE A 1 90 ? 9.021 4.518 0.929 1.00 42.69 90 ILE A N 1
ATOM 713 C CA . ILE A 1 90 ? 9.907 3.563 0.254 1.00 42.69 90 ILE A CA 1
ATOM 714 C C . ILE A 1 90 ? 10.569 4.290 -0.927 1.00 42.69 90 ILE A C 1
ATOM 716 O O . ILE A 1 90 ? 10.015 4.329 -2.021 1.00 42.69 90 ILE A O 1
ATOM 720 N N . ASN A 1 91 ? 11.751 4.864 -0.709 1.00 38.06 91 ASN A N 1
ATOM 721 C CA . ASN A 1 91 ? 12.692 5.248 -1.759 1.00 38.06 91 ASN A CA 1
ATOM 722 C C . ASN A 1 91 ? 14.119 4.907 -1.313 1.00 38.06 91 ASN A C 1
ATOM 724 O O . ASN A 1 91 ? 14.512 5.163 -0.180 1.00 38.06 91 ASN A O 1
ATOM 728 N N . ALA A 1 92 ? 14.886 4.294 -2.216 1.00 38.16 92 ALA A N 1
ATOM 729 C CA . AL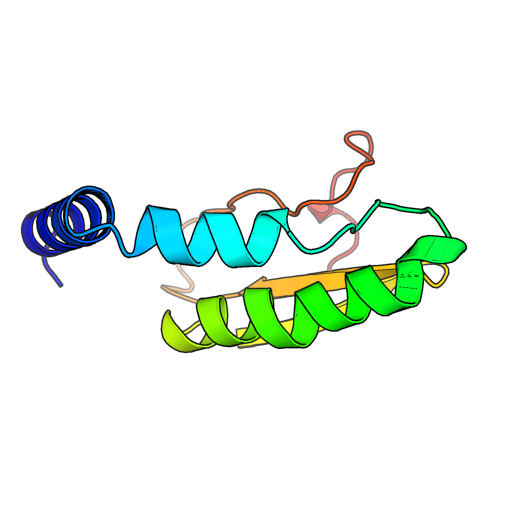A A 1 92 ? 16.182 3.663 -1.955 1.00 38.16 92 ALA A CA 1
ATOM 730 C C . ALA A 1 92 ? 17.353 4.636 -1.694 1.00 38.16 92 ALA A C 1
ATOM 732 O O . ALA A 1 92 ? 18.506 4.214 -1.733 1.00 38.16 92 ALA A O 1
ATOM 733 N N . ASP A 1 93 ? 17.085 5.910 -1.401 1.00 41.88 93 ASP A N 1
ATOM 734 C CA . ASP A 1 93 ? 18.117 6.887 -1.061 1.00 41.88 93 ASP A CA 1
ATOM 735 C C . ASP A 1 93 ? 17.848 7.495 0.320 1.00 41.88 93 ASP A C 1
ATOM 737 O O . ASP A 1 93 ? 17.125 8.477 0.485 1.00 41.88 93 ASP A O 1
ATOM 741 N N . TRP A 1 94 ? 18.457 6.880 1.333 1.00 46.31 94 TRP A N 1
ATOM 742 C CA . TRP A 1 94 ? 18.431 7.303 2.736 1.00 46.31 94 TRP A CA 1
ATOM 743 C C . TRP A 1 94 ? 19.241 8.595 3.001 1.00 46.31 94 TRP A C 1
ATOM 745 O O . TRP A 1 94 ? 19.556 8.899 4.152 1.00 46.31 94 TRP A O 1
ATOM 755 N N . GLY A 1 95 ? 19.636 9.342 1.962 1.00 39.31 95 GLY A N 1
ATOM 756 C CA . GLY A 1 95 ? 20.577 10.459 2.062 1.00 39.31 95 GLY A CA 1
ATOM 757 C C . GLY A 1 95 ? 19.985 11.868 2.165 1.00 39.31 95 GLY A C 1
ATOM 758 O O . GLY A 1 95 ? 20.703 12.769 2.601 1.00 39.31 95 GLY A O 1
ATOM 759 N N . THR A 1 96 ? 18.716 12.100 1.798 1.00 43.56 96 THR A N 1
ATOM 760 C CA . THR A 1 96 ? 18.196 13.479 1.658 1.00 43.56 96 THR A CA 1
ATOM 761 C C . THR A 1 96 ? 16.872 13.706 2.405 1.00 43.56 96 THR A C 1
ATOM 763 O O . THR A 1 96 ? 15.887 13.027 2.120 1.00 43.56 96 THR A O 1
ATOM 766 N N . PRO A 1 97 ? 16.790 14.678 3.339 1.00 41.47 97 PRO A N 1
ATOM 767 C CA . PRO A 1 97 ? 15.546 15.008 4.031 1.00 41.47 97 PRO A CA 1
ATOM 768 C C . PRO A 1 97 ? 14.500 15.620 3.084 1.00 41.47 97 PRO A C 1
ATOM 770 O O . PRO A 1 97 ? 14.675 16.733 2.573 1.00 41.47 97 PRO A O 1
ATOM 773 N N . TRP A 1 98 ? 13.369 14.928 2.931 1.00 48.84 98 TRP A N 1
ATOM 774 C CA . TRP A 1 98 ? 12.181 15.361 2.175 1.00 48.84 98 TRP A CA 1
ATOM 775 C C . TRP A 1 98 ? 11.589 16.698 2.653 1.00 48.84 98 TRP A C 1
ATOM 777 O O . TRP A 1 98 ? 10.989 17.433 1.872 1.00 48.84 98 TRP A O 1
ATOM 787 N N . LEU A 1 99 ? 11.823 17.068 3.917 1.00 42.03 99 LEU A N 1
ATOM 788 C CA . LEU A 1 99 ? 11.347 18.316 4.531 1.00 42.03 99 LEU A CA 1
ATOM 789 C C . LEU A 1 99 ? 11.922 19.603 3.905 1.00 42.03 99 LEU A C 1
ATOM 791 O O . LEU A 1 99 ? 11.498 20.692 4.275 1.00 42.03 99 LEU A O 1
ATOM 795 N N . SER A 1 100 ? 12.867 19.506 2.967 1.00 42.88 100 SER A N 1
ATOM 796 C CA . SER A 1 100 ? 13.463 20.671 2.295 1.00 42.88 100 SER A CA 1
ATOM 797 C C . SER A 1 100 ? 12.830 21.031 0.943 1.00 42.88 100 SER A C 1
ATOM 799 O O . SER A 1 100 ? 13.157 22.083 0.400 1.00 42.88 100 SER A O 1
ATOM 801 N N . GLN A 1 101 ? 11.934 20.195 0.399 1.00 42.41 101 GLN A N 1
ATOM 802 C CA . GLN A 1 101 ? 11.398 20.365 -0.965 1.00 42.41 101 GLN A CA 1
ATOM 803 C C . GLN A 1 101 ? 9.879 20.584 -1.043 1.00 42.41 101 GLN A C 1
ATOM 805 O O . GLN A 1 101 ? 9.359 20.847 -2.125 1.00 42.41 101 GLN A O 1
ATOM 810 N N . ALA A 1 102 ? 9.167 20.538 0.084 1.00 33.72 102 ALA A N 1
ATOM 811 C CA . ALA A 1 102 ? 7.785 21.006 0.155 1.00 33.72 102 ALA A CA 1
ATOM 812 C C . ALA A 1 102 ? 7.773 22.535 0.331 1.00 33.72 102 ALA A C 1
ATOM 814 O O . ALA A 1 102 ? 7.701 23.042 1.451 1.00 33.72 102 ALA A O 1
ATOM 815 N N . GLY A 1 103 ? 7.937 23.246 -0.788 1.00 37.31 103 GLY A N 1
ATOM 816 C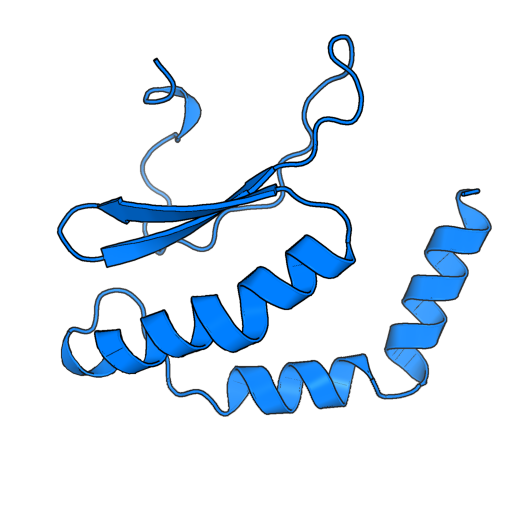 CA . GLY A 1 103 ? 7.629 24.671 -0.933 1.00 37.31 103 GLY A CA 1
ATOM 817 C C . GLY A 1 103 ? 6.220 24.883 -1.466 1.00 37.31 103 GLY A C 1
ATOM 818 O O . GLY A 1 103 ? 5.778 24.047 -2.286 1.00 37.31 103 GLY A O 1
#

pLDDT: mean 84.11, std 18.89, range [33.72, 97.94]

Secondary structure (DSSP, 8-state):
--HHHHHHHHHHHHHSSHHHHHHHHHHTS---TT-GGGHHHHHHHIIIIIHHHHHHTT-EEEEEEETTEEEEEEE----TTSPPPP-----S-TTS-GGGT--